Protein AF-A0A151U4V6-F1 (afdb_monomer_lite)

Structure (mmCIF, N/CA/C/O backbone):
data_AF-A0A151U4V6-F1
#
_entry.id   AF-A0A151U4V6-F1
#
loop_
_atom_site.group_PDB
_atom_site.id
_atom_site.type_symbol
_atom_site.label_atom_id
_atom_site.label_alt_id
_atom_site.label_comp_id
_atom_site.label_asym_id
_atom_site.label_entity_id
_atom_site.label_seq_id
_atom_site.pdbx_PDB_ins_code
_atom_site.Cartn_x
_atom_site.Cartn_y
_atom_site.Cartn_z
_atom_site.occupancy
_atom_site.B_iso_or_equiv
_atom_site.auth_seq_id
_atom_site.auth_comp_id
_atom_site.auth_asym_id
_atom_site.auth_atom_id
_atom_site.pdbx_PDB_model_num
ATOM 1 N N . LEU A 1 1 ? 5.616 -0.797 9.148 1.00 78.31 1 LEU A N 1
ATOM 2 C CA . LEU A 1 1 ? 4.821 -0.301 7.998 1.00 78.31 1 LEU A CA 1
ATOM 3 C C . LEU A 1 1 ? 5.660 -0.117 6.729 1.00 78.31 1 LEU A C 1
ATOM 5 O O . LEU A 1 1 ? 5.245 -0.591 5.681 1.00 78.31 1 LEU A O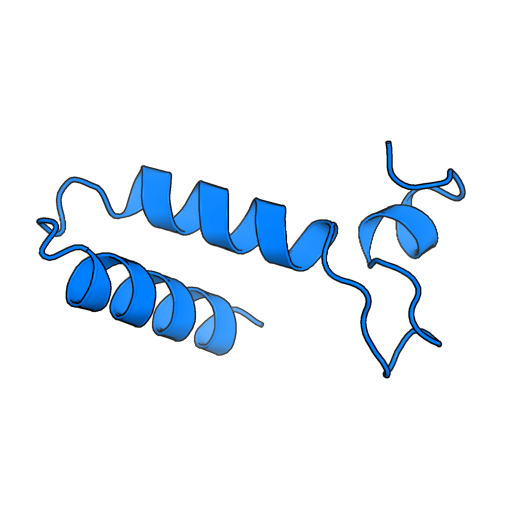 1
ATOM 9 N N . ASN A 1 2 ? 6.852 0.491 6.814 1.00 87.69 2 ASN A N 1
ATOM 10 C CA . ASN A 1 2 ? 7.709 0.756 5.642 1.00 87.69 2 ASN A CA 1
ATOM 11 C C . ASN A 1 2 ? 8.017 -0.499 4.809 1.00 87.69 2 ASN A C 1
ATOM 13 O O . ASN A 1 2 ? 7.903 -0.465 3.590 1.00 87.69 2 ASN A O 1
ATOM 17 N N . ARG A 1 3 ? 8.306 -1.635 5.461 1.00 93.19 3 ARG A N 1
ATOM 18 C CA . ARG A 1 3 ? 8.497 -2.923 4.772 1.00 93.19 3 ARG A CA 1
ATOM 19 C C . ARG A 1 3 ? 7.252 -3.358 3.988 1.00 93.19 3 ARG A C 1
ATOM 21 O O . ARG A 1 3 ? 7.370 -3.724 2.830 1.00 93.19 3 ARG A O 1
ATOM 28 N N . THR A 1 4 ? 6.063 -3.260 4.581 1.00 92.31 4 THR A N 1
ATOM 29 C CA . THR A 1 4 ? 4.788 -3.600 3.924 1.00 92.31 4 THR A CA 1
ATOM 30 C C . THR A 1 4 ? 4.519 -2.726 2.702 1.00 92.31 4 THR A C 1
ATOM 32 O O . THR A 1 4 ? 4.049 -3.231 1.689 1.00 92.31 4 THR A O 1
ATOM 35 N N . ILE A 1 5 ? 4.828 -1.428 2.784 1.00 93.56 5 ILE A N 1
ATOM 36 C CA . ILE A 1 5 ? 4.678 -0.506 1.653 1.00 93.56 5 ILE A CA 1
ATOM 37 C C . ILE A 1 5 ? 5.622 -0.929 0.526 1.00 93.56 5 ILE A C 1
ATOM 39 O O . ILE A 1 5 ? 5.158 -1.156 -0.584 1.00 93.56 5 ILE A O 1
ATOM 43 N N . LEU A 1 6 ? 6.913 -1.124 0.816 1.00 95.94 6 LEU A N 1
ATOM 44 C CA . LEU A 1 6 ? 7.894 -1.540 -0.191 1.00 95.94 6 LEU A CA 1
ATOM 45 C C . LEU A 1 6 ? 7.480 -2.831 -0.909 1.00 95.94 6 LEU A C 1
ATOM 47 O O . LEU A 1 6 ? 7.504 -2.876 -2.136 1.00 95.94 6 LEU A O 1
ATOM 51 N N . GLU A 1 7 ? 7.057 -3.853 -0.166 1.00 96.94 7 GLU A N 1
ATOM 52 C CA . GLU A 1 7 ? 6.654 -5.136 -0.753 1.00 96.94 7 GLU A CA 1
ATOM 53 C C . GLU A 1 7 ? 5.402 -5.002 -1.629 1.00 96.94 7 GLU A C 1
ATOM 55 O O . GLU A 1 7 ? 5.350 -5.566 -2.720 1.00 96.94 7 GLU A O 1
ATOM 60 N N . ARG A 1 8 ? 4.418 -4.194 -1.210 1.00 96.25 8 ARG A N 1
ATOM 61 C CA . ARG A 1 8 ? 3.220 -3.919 -2.018 1.00 96.25 8 ARG A CA 1
ATOM 62 C C . ARG A 1 8 ? 3.546 -3.149 -3.294 1.00 96.25 8 ARG A C 1
ATOM 64 O O . ARG A 1 8 ? 2.995 -3.478 -4.336 1.00 96.25 8 ARG A O 1
ATOM 71 N N . VAL A 1 9 ? 4.458 -2.177 -3.238 1.00 97.25 9 VAL A N 1
ATOM 72 C CA . VAL A 1 9 ? 4.878 -1.421 -4.428 1.00 97.25 9 VAL A CA 1
ATOM 73 C C . VAL A 1 9 ? 5.633 -2.327 -5.404 1.00 97.25 9 VAL A C 1
ATOM 75 O O . VAL A 1 9 ? 5.353 -2.293 -6.600 1.00 97.25 9 VAL A O 1
ATOM 78 N N . ARG A 1 10 ? 6.528 -3.201 -4.913 1.00 96.88 10 ARG A N 1
ATOM 79 C CA . ARG A 1 10 ? 7.192 -4.211 -5.761 1.00 96.88 10 ARG A CA 1
ATOM 80 C C . ARG A 1 10 ? 6.176 -5.133 -6.418 1.00 96.88 10 ARG A C 1
ATOM 82 O O . ARG A 1 10 ? 6.231 -5.316 -7.626 1.00 96.88 10 ARG A O 1
ATOM 89 N N . CYS A 1 11 ? 5.253 -5.678 -5.629 1.00 97.31 11 CYS A N 1
ATOM 90 C CA . CYS A 1 11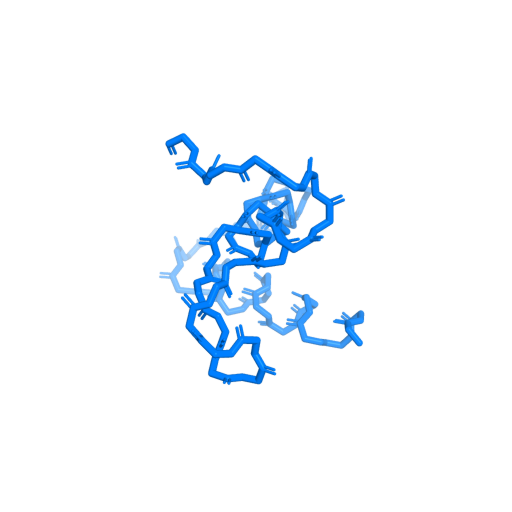 ? 4.220 -6.583 -6.120 1.00 97.31 11 CYS A CA 1
ATOM 91 C C . CYS A 1 11 ? 3.341 -5.911 -7.185 1.00 97.31 11 CYS A C 1
ATOM 93 O O . CYS A 1 11 ? 3.114 -6.489 -8.242 1.00 97.31 11 CYS A O 1
ATOM 95 N N . MET A 1 12 ? 2.925 -4.663 -6.954 1.00 97.00 12 MET A N 1
ATOM 96 C CA . MET 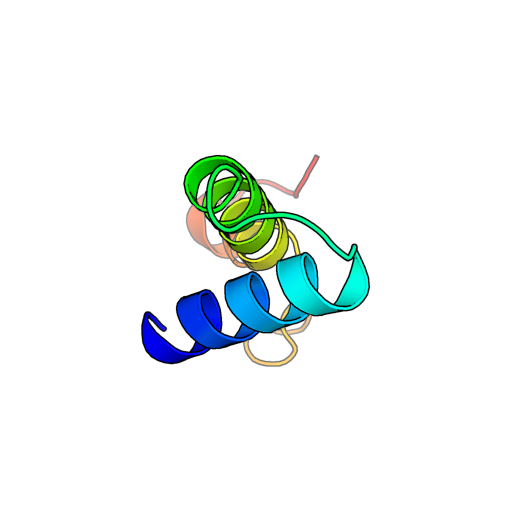A 1 12 ? 2.115 -3.895 -7.898 1.00 97.00 12 MET A CA 1
ATOM 97 C C . MET A 1 12 ? 2.841 -3.655 -9.226 1.00 97.00 12 MET A C 1
ATOM 99 O O . MET A 1 12 ? 2.264 -3.889 -10.283 1.00 97.00 12 MET A O 1
ATOM 103 N N . LEU A 1 13 ? 4.108 -3.233 -9.186 1.00 97.31 13 LEU A N 1
ATOM 104 C CA . LEU A 1 13 ? 4.881 -3.006 -10.409 1.00 97.31 13 LEU A CA 1
ATOM 105 C C . LEU A 1 13 ? 5.172 -4.305 -11.160 1.00 97.31 13 LEU A C 1
ATOM 107 O O . LEU A 1 13 ? 5.057 -4.327 -12.382 1.00 97.31 13 LEU A O 1
ATOM 111 N N . LEU A 1 14 ? 5.505 -5.385 -10.445 1.00 97.25 14 LEU A N 1
ATOM 112 C CA . LEU A 1 14 ? 5.728 -6.700 -11.048 1.00 97.25 14 LEU A CA 1
ATOM 113 C C . LEU A 1 14 ? 4.449 -7.237 -11.698 1.00 97.25 14 LEU A C 1
ATOM 115 O O . LEU A 1 14 ? 4.491 -7.677 -12.842 1.00 97.25 14 LEU A O 1
ATOM 119 N N . GLY A 1 15 ? 3.313 -7.155 -11.002 1.00 96.62 15 GLY A N 1
ATOM 120 C CA . GLY A 1 15 ? 2.021 -7.608 -11.517 1.00 96.62 15 GLY A CA 1
ATOM 121 C C . GLY A 1 15 ? 1.521 -6.787 -12.708 1.00 96.62 15 GLY A C 1
ATOM 122 O O . GLY A 1 15 ? 0.898 -7.339 -13.607 1.00 96.62 15 GLY A O 1
ATOM 123 N N . ALA A 1 16 ? 1.832 -5.489 -12.746 1.00 95.25 16 ALA A N 1
ATOM 124 C CA . ALA A 1 16 ? 1.492 -4.608 -13.861 1.00 95.25 16 ALA A CA 1
ATOM 125 C C . ALA A 1 16 ? 2.524 -4.624 -15.007 1.00 95.25 16 ALA A C 1
ATOM 127 O O . ALA A 1 16 ? 2.314 -3.954 -16.015 1.00 95.25 16 ALA A O 1
ATOM 128 N N . GLY A 1 17 ? 3.657 -5.325 -14.857 1.00 96.19 17 GLY A N 1
ATOM 129 C CA . GLY A 1 17 ? 4.758 -5.290 -15.827 1.00 96.19 17 GLY A CA 1
ATOM 130 C C . GLY A 1 17 ? 5.391 -3.901 -15.996 1.00 96.19 17 GLY A C 1
ATOM 131 O O . GLY A 1 17 ? 5.941 -3.593 -17.052 1.00 96.19 17 GLY A O 1
ATOM 132 N N . MET A 1 18 ? 5.293 -3.037 -14.981 1.00 95.56 18 MET A N 1
ATOM 133 C CA . MET A 1 18 ? 5.742 -1.648 -15.055 1.00 95.56 18 MET A CA 1
ATOM 134 C C . MET A 1 18 ? 7.210 -1.472 -14.658 1.00 95.56 18 MET A C 1
ATOM 136 O O . MET A 1 18 ? 7.740 -2.132 -13.762 1.00 95.56 18 MET A O 1
ATOM 140 N N . SER A 1 19 ? 7.859 -0.498 -15.299 1.00 94.81 19 SER A N 1
ATOM 141 C CA . SER A 1 19 ? 9.218 -0.074 -14.960 1.00 94.81 19 SER A CA 1
ATOM 142 C C . SER A 1 19 ? 9.289 0.571 -13.571 1.00 94.81 19 SER A C 1
ATOM 144 O O . SER A 1 19 ? 8.346 1.207 -13.097 1.00 94.81 19 SER A O 1
ATOM 146 N N . LYS A 1 20 ? 10.477 0.518 -12.959 1.00 94.25 20 LYS A N 1
ATOM 147 C CA . LYS A 1 20 ? 10.807 1.231 -11.715 1.00 94.25 20 LYS A CA 1
ATOM 148 C C . LYS A 1 20 ? 10.620 2.754 -11.820 1.00 94.25 20 LYS A C 1
ATOM 150 O O . LYS A 1 20 ? 10.517 3.413 -10.793 1.00 94.25 20 LYS A O 1
ATOM 155 N N . ALA A 1 21 ? 10.530 3.320 -13.025 1.00 96.44 21 ALA A N 1
ATOM 156 C CA . ALA A 1 21 ? 10.180 4.730 -13.214 1.00 96.44 21 ALA A CA 1
ATOM 157 C C . ALA A 1 21 ? 8.844 5.111 -12.536 1.00 96.44 21 ALA A C 1
ATOM 159 O O . ALA A 1 21 ? 8.719 6.210 -12.006 1.00 96.44 21 ALA A O 1
ATOM 160 N N . PHE A 1 22 ? 7.889 4.177 -12.453 1.00 95.75 22 PHE A N 1
ATOM 161 C CA . PHE A 1 22 ? 6.580 4.386 -11.821 1.00 95.75 22 PHE A CA 1
ATOM 162 C C . PHE A 1 22 ? 6.584 4.178 -10.300 1.00 95.75 22 PHE A C 1
ATOM 164 O O . PHE A 1 22 ? 5.528 4.150 -9.671 1.00 95.75 22 PHE A O 1
ATOM 171 N N . TRP A 1 23 ? 7.757 4.034 -9.672 1.00 96.62 23 TRP A N 1
ATOM 172 C CA . TRP A 1 23 ? 7.865 3.741 -8.241 1.00 96.62 23 TRP A CA 1
ATOM 173 C C . TRP A 1 23 ? 7.150 4.768 -7.356 1.00 96.62 23 TRP A C 1
ATOM 175 O O . TRP A 1 23 ? 6.487 4.386 -6.394 1.00 96.62 23 TRP A O 1
ATOM 185 N N . GLY A 1 24 ? 7.256 6.059 -7.689 1.00 96.38 24 GLY A N 1
ATOM 186 C CA . GLY A 1 24 ? 6.582 7.128 -6.946 1.00 96.38 24 GLY A CA 1
ATOM 187 C C . GLY A 1 24 ? 5.058 7.013 -7.005 1.00 96.38 24 GLY A C 1
ATOM 188 O O . GLY A 1 24 ? 4.393 7.094 -5.974 1.00 96.38 24 GLY A O 1
ATOM 189 N N . GLU A 1 25 ? 4.512 6.750 -8.192 1.00 96.31 25 GLU A N 1
ATOM 190 C CA . GLU A 1 25 ? 3.069 6.600 -8.393 1.00 96.31 25 GLU A CA 1
ATOM 191 C C . GLU A 1 25 ? 2.534 5.334 -7.721 1.00 96.31 25 GLU A C 1
ATOM 193 O O . GLU A 1 25 ? 1.575 5.392 -6.951 1.00 96.31 25 GLU A O 1
ATOM 198 N N . ALA A 1 26 ? 3.218 4.204 -7.903 1.00 96.81 26 ALA A N 1
ATOM 199 C CA . ALA A 1 26 ? 2.861 2.956 -7.243 1.00 96.81 26 ALA A CA 1
ATOM 200 C C . ALA A 1 26 ? 2.937 3.078 -5.707 1.00 96.81 26 ALA A C 1
ATOM 202 O O . ALA A 1 26 ? 2.058 2.578 -5.005 1.00 96.81 26 ALA A O 1
ATOM 203 N N . ALA A 1 27 ? 3.926 3.798 -5.159 1.00 96.06 27 ALA A N 1
ATOM 204 C CA . ALA A 1 27 ? 3.990 4.098 -3.728 1.00 96.06 27 ALA A CA 1
ATOM 205 C C . ALA A 1 27 ? 2.809 4.950 -3.252 1.00 96.06 27 AL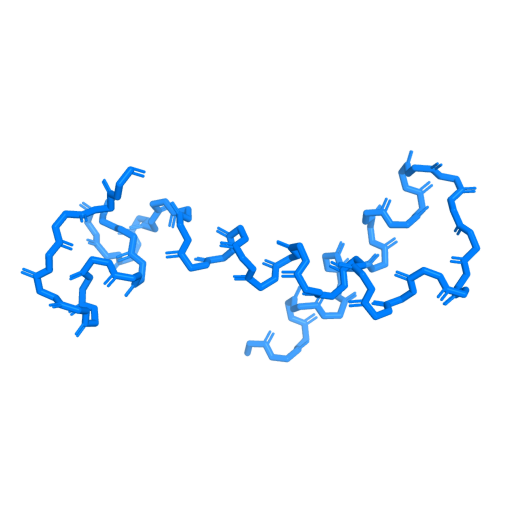A A C 1
ATOM 207 O O . ALA A 1 27 ? 2.222 4.645 -2.209 1.00 96.06 27 ALA A O 1
ATOM 208 N N . ASN A 1 28 ? 2.426 5.971 -4.020 1.00 96.25 28 ASN A N 1
ATOM 209 C CA . ASN A 1 28 ? 1.280 6.812 -3.698 1.00 96.25 28 ASN A CA 1
ATOM 210 C C . ASN A 1 28 ? -0.026 5.999 -3.685 1.00 96.25 28 ASN A C 1
ATOM 212 O O . ASN A 1 28 ? -0.788 6.064 -2.719 1.00 96.25 28 ASN A O 1
ATOM 216 N N . ILE A 1 29 ? -0.236 5.149 -4.697 1.00 96.31 29 ILE A N 1
ATOM 217 C CA . ILE A 1 29 ? -1.408 4.268 -4.783 1.00 96.31 29 ILE A CA 1
ATOM 218 C C . ILE A 1 29 ? -1.435 3.279 -3.613 1.00 96.31 29 ILE A C 1
ATOM 220 O O . ILE A 1 29 ? -2.462 3.128 -2.954 1.00 96.31 29 ILE A O 1
ATOM 224 N N . VAL A 1 30 ? -0.311 2.637 -3.286 1.00 96.56 30 VAL A N 1
ATOM 225 C CA . VAL A 1 30 ? -0.238 1.703 -2.152 1.00 96.56 30 VAL A CA 1
ATOM 226 C C . VAL A 1 30 ? -0.597 2.387 -0.832 1.00 96.56 30 VAL A C 1
ATOM 228 O O . VAL A 1 30 ? -1.346 1.818 -0.035 1.00 96.56 30 VAL A O 1
ATOM 231 N N . VAL A 1 31 ? -0.097 3.602 -0.588 1.00 94.69 31 VAL A N 1
ATOM 232 C CA . VAL A 1 31 ? -0.430 4.368 0.624 1.00 94.69 31 VAL A CA 1
ATOM 233 C C . VAL A 1 31 ? -1.904 4.766 0.633 1.00 94.69 31 VAL A C 1
ATOM 235 O O . VAL A 1 31 ? -2.559 4.630 1.667 1.00 94.69 31 VAL A O 1
ATOM 238 N N . TYR A 1 32 ? -2.435 5.210 -0.506 1.00 94.12 32 TYR A N 1
ATOM 239 C CA . TYR A 1 32 ? -3.850 5.529 -0.662 1.00 94.12 32 TYR A CA 1
ATOM 240 C C . TYR A 1 32 ? -4.741 4.325 -0.321 1.00 94.12 32 TYR A C 1
ATOM 242 O O . TYR A 1 32 ? -5.647 4.438 0.507 1.00 94.12 32 TYR A O 1
ATOM 250 N N . LEU A 1 33 ? -4.415 3.150 -0.866 1.00 94.25 33 LEU A N 1
ATOM 251 C CA . LEU A 1 33 ? -5.120 1.903 -0.578 1.00 94.25 33 LEU A CA 1
ATOM 252 C C . LEU A 1 33 ? -5.027 1.526 0.900 1.00 94.25 33 LEU A C 1
ATOM 254 O O . LEU A 1 33 ? -6.036 1.179 1.497 1.00 94.25 33 LEU A O 1
ATOM 258 N N . ILE A 1 34 ? -3.850 1.624 1.526 1.00 92.94 34 ILE A N 1
ATOM 259 C CA . ILE A 1 34 ? -3.694 1.315 2.958 1.00 92.94 34 ILE A CA 1
ATOM 260 C C . ILE A 1 34 ? -4.597 2.203 3.817 1.00 92.94 34 ILE A C 1
ATOM 262 O O . ILE A 1 34 ? -5.205 1.707 4.760 1.00 92.94 34 ILE A O 1
ATOM 266 N N . LYS A 1 35 ? -4.700 3.498 3.501 1.00 91.81 35 LYS A N 1
ATOM 267 C CA . LYS A 1 35 ? -5.521 4.436 4.277 1.00 91.81 35 LYS A CA 1
ATOM 268 C C . LYS A 1 35 ? -7.019 4.146 4.175 1.00 91.81 35 LYS A C 1
ATOM 270 O O . LYS A 1 35 ? -7.729 4.401 5.143 1.00 91.81 35 LYS A O 1
ATOM 275 N N . ARG A 1 36 ? -7.478 3.628 3.032 1.00 92.31 36 ARG A N 1
ATOM 276 C CA . ARG A 1 36 ? -8.898 3.370 2.742 1.00 92.31 36 ARG A CA 1
ATOM 277 C C . ARG A 1 36 ? -9.317 1.912 2.869 1.00 92.31 36 ARG A C 1
ATOM 279 O O . ARG A 1 36 ? -10.501 1.619 2.792 1.00 92.31 36 ARG A O 1
ATOM 286 N N . HIS A 1 37 ? -8.385 0.983 3.026 1.00 92.31 37 HIS A N 1
ATOM 287 C CA . HIS A 1 37 ? -8.752 -0.416 3.159 1.00 92.31 37 HIS A CA 1
ATOM 288 C C . HIS A 1 37 ? -9.206 -0.702 4.597 1.00 92.31 37 HIS A C 1
ATOM 290 O O . HIS A 1 37 ? -8.481 -0.348 5.536 1.00 92.31 37 HIS A O 1
ATOM 296 N N . PRO A 1 38 ? -10.377 -1.332 4.796 1.00 92.56 38 PRO A N 1
ATOM 297 C CA . PRO A 1 38 ? -10.812 -1.747 6.118 1.00 92.56 38 PRO A CA 1
ATOM 298 C C . PRO A 1 38 ? -9.806 -2.734 6.704 1.00 92.56 38 PRO A C 1
ATOM 300 O O . PRO A 1 38 ? -9.337 -3.656 6.036 1.00 92.56 38 PRO A O 1
ATOM 303 N N . SER A 1 39 ? -9.453 -2.528 7.967 1.00 91.69 39 SER A N 1
ATOM 304 C CA . SER A 1 39 ? -8.515 -3.388 8.678 1.00 91.69 39 SER A CA 1
ATOM 305 C C . SER A 1 39 ? -9.260 -4.170 9.745 1.00 91.69 39 SER A C 1
ATOM 307 O O . SER A 1 39 ? -9.953 -3.586 10.578 1.00 91.69 39 SER A O 1
ATOM 309 N N . SER A 1 40 ? -9.085 -5.491 9.774 1.00 93.38 40 SER A N 1
ATOM 310 C CA . SER A 1 40 ? -9.639 -6.338 10.838 1.00 93.38 40 SER A CA 1
ATOM 311 C C . SER A 1 40 ? -9.148 -5.902 12.223 1.00 93.38 40 SER A C 1
ATOM 313 O O . SER A 1 40 ? -9.924 -5.891 13.174 1.00 93.38 40 SER A O 1
ATOM 315 N N . ALA A 1 41 ? -7.902 -5.426 12.320 1.00 90.94 41 ALA A N 1
ATOM 316 C CA . ALA A 1 41 ? -7.338 -4.869 13.551 1.00 90.94 41 ALA A CA 1
ATOM 317 C C . ALA A 1 41 ? -8.035 -3.577 14.022 1.00 90.94 41 ALA A C 1
ATOM 319 O O . ALA A 1 41 ? -7.901 -3.199 15.181 1.00 90.94 41 ALA A O 1
ATOM 320 N N . LEU A 1 42 ? -8.774 -2.901 13.138 1.00 91.94 42 LEU A N 1
ATOM 321 C CA . LEU A 1 42 ? -9.560 -1.700 13.436 1.00 91.94 42 LEU A CA 1
ATOM 322 C C . LEU A 1 42 ? -11.069 -1.995 13.484 1.00 91.94 42 LEU A C 1
ATOM 324 O O . LEU A 1 42 ? -11.881 -1.080 13.360 1.00 91.94 42 LEU A O 1
ATOM 328 N N . GLY A 1 43 ? -11.463 -3.266 13.618 1.00 93.94 43 GLY A N 1
ATOM 329 C CA . GLY A 1 43 ? -12.873 -3.659 13.597 1.00 93.94 43 GLY A CA 1
ATOM 330 C C . GLY A 1 43 ? -13.533 -3.390 12.245 1.00 93.94 43 GLY A C 1
ATOM 331 O O . GLY A 1 43 ? -14.656 -2.901 12.199 1.00 93.94 43 GLY A O 1
ATOM 332 N N . TYR A 1 44 ? -12.808 -3.653 11.153 1.00 91.75 44 TYR A N 1
ATOM 333 C CA . TYR A 1 44 ? -13.222 -3.390 9.769 1.00 91.75 44 TYR A CA 1
ATOM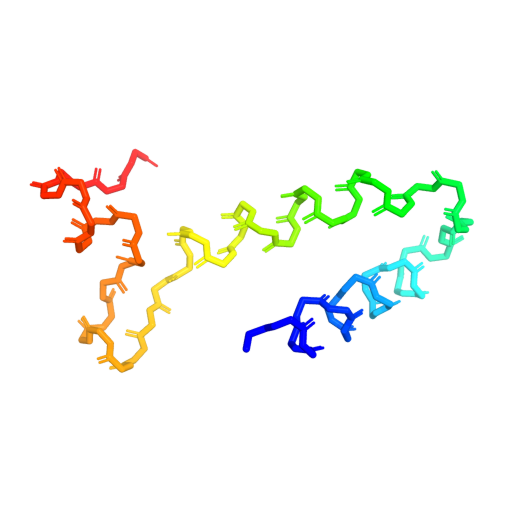 334 C C . TYR A 1 44 ? -13.449 -1.914 9.425 1.00 91.75 44 TYR A C 1
ATOM 336 O O . TYR A 1 44 ? -13.996 -1.608 8.371 1.00 91.75 44 TYR A O 1
ATOM 344 N N . LYS A 1 45 ? -12.958 -0.994 10.259 1.00 92.25 45 LYS A N 1
ATOM 345 C CA . LYS A 1 45 ? -12.820 0.419 9.896 1.00 92.25 45 LYS A CA 1
ATOM 346 C C . LYS A 1 45 ? -11.523 0.652 9.136 1.00 92.25 45 LYS A C 1
ATOM 348 O O . LYS A 1 45 ? -10.544 -0.092 9.272 1.00 92.25 45 LYS A O 1
ATOM 353 N N . THR A 1 46 ? -11.502 1.700 8.335 1.00 93.69 46 THR A N 1
ATOM 354 C CA . THR A 1 46 ? -10.309 2.140 7.618 1.00 93.69 46 THR A CA 1
ATOM 355 C C . THR A 1 46 ? -9.420 2.990 8.534 1.00 93.69 46 THR A C 1
ATOM 357 O O . THR A 1 46 ? -9.921 3.684 9.427 1.00 93.69 46 THR A O 1
ATOM 360 N N . PRO A 1 47 ? -8.089 2.993 8.338 1.00 93.06 47 PRO A N 1
ATOM 361 C CA . PRO A 1 47 ? -7.206 3.886 9.086 1.00 93.06 47 PRO A CA 1
ATOM 362 C C . PRO A 1 47 ? -7.592 5.364 8.965 1.00 93.06 47 PRO A C 1
ATOM 364 O O . PRO A 1 47 ? -7.444 6.114 9.927 1.00 93.06 47 PRO A O 1
ATOM 367 N N . MET A 1 48 ? -8.096 5.784 7.800 1.00 93.94 48 MET A N 1
ATOM 368 C CA . MET A 1 48 ? -8.541 7.158 7.582 1.00 93.94 48 MET A CA 1
ATOM 369 C C . MET A 1 48 ? -9.772 7.505 8.422 1.00 93.94 48 MET A C 1
ATOM 371 O O . MET A 1 48 ? -9.805 8.581 9.006 1.00 93.94 48 MET A O 1
ATOM 375 N N . GLU A 1 49 ? -10.732 6.593 8.563 1.00 93.56 49 GLU A N 1
ATOM 376 C CA . GLU A 1 49 ? -11.905 6.809 9.419 1.00 93.56 49 GLU A CA 1
ATOM 377 C C . GLU A 1 49 ? -11.537 6.943 10.889 1.00 93.56 49 GLU A C 1
ATOM 379 O O . GLU A 1 49 ? -12.019 7.838 11.583 1.00 93.56 49 GLU A O 1
ATOM 384 N N . VAL A 1 50 ? -10.652 6.063 11.358 1.00 93.56 50 VAL A N 1
ATOM 385 C CA . VAL A 1 50 ? -10.189 6.079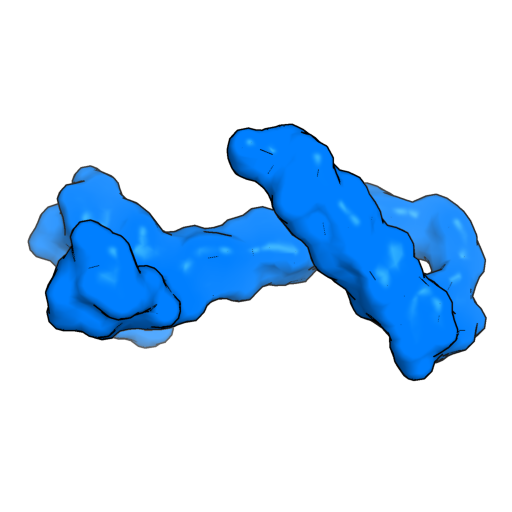 12.747 1.00 93.56 50 VAL A CA 1
ATOM 386 C C . VAL A 1 50 ? -9.415 7.362 13.045 1.00 93.56 50 VAL A C 1
ATOM 388 O O . VAL A 1 50 ? -9.567 7.928 14.123 1.00 93.56 50 VAL A O 1
ATOM 391 N N . TRP A 1 51 ? -8.611 7.842 12.093 1.00 91.50 51 TRP A N 1
ATOM 392 C CA . TRP A 1 51 ? -7.816 9.055 12.267 1.00 91.50 51 TRP A CA 1
ATOM 393 C C . TRP A 1 51 ? -8.635 10.344 12.133 1.00 91.50 51 TRP A C 1
ATOM 395 O O . TRP A 1 51 ? -8.495 11.258 12.940 1.00 91.50 51 TRP A O 1
ATOM 405 N N . SER A 1 52 ? -9.473 10.444 11.102 1.00 91.06 52 SER A N 1
ATOM 406 C CA . SER A 1 52 ? -10.221 11.666 10.793 1.00 91.06 52 SER A CA 1
ATOM 407 C C . SER A 1 52 ? -11.531 11.789 11.571 1.00 91.06 52 SER A C 1
ATOM 409 O O . SER A 1 52 ? -12.127 12.865 11.559 1.00 91.06 52 SER A O 1
ATOM 411 N N . GLY A 1 53 ? -12.010 10.711 12.203 1.00 88.88 53 GLY A N 1
ATOM 412 C CA . GLY A 1 53 ? -13.310 10.673 12.882 1.00 88.88 53 GLY A CA 1
ATOM 413 C C . GLY A 1 53 ? -14.505 10.844 11.935 1.00 88.88 53 GLY A C 1
ATOM 414 O O . GLY A 1 53 ? -15.626 11.058 12.389 1.00 88.88 53 GLY A O 1
ATOM 415 N N . ARG A 1 54 ? -14.268 10.780 10.621 1.00 85.88 54 ARG A N 1
ATOM 416 C CA . ARG A 1 54 ? -15.264 10.914 9.552 1.00 85.88 54 ARG A CA 1
ATOM 417 C C . ARG A 1 54 ? -15.335 9.600 8.778 1.00 85.88 54 ARG A C 1
ATOM 419 O O . ARG A 1 54 ? -14.290 8.965 8.646 1.00 85.88 54 ARG A O 1
ATOM 426 N N . PRO A 1 55 ? -16.509 9.204 8.261 1.00 77.69 55 PRO A N 1
ATOM 427 C CA . PRO A 1 55 ? -16.615 8.054 7.366 1.00 77.69 55 PRO A CA 1
ATOM 428 C C . PRO A 1 55 ? -15.706 8.232 6.139 1.00 77.69 55 PRO A C 1
ATOM 430 O O . PRO A 1 55 ? -15.443 9.365 5.720 1.00 77.69 55 PRO A O 1
ATOM 433 N N . ALA A 1 56 ? -15.201 7.125 5.591 1.00 69.88 56 ALA A N 1
ATOM 434 C CA . ALA A 1 56 ? -14.497 7.160 4.316 1.00 69.88 56 ALA A CA 1
ATOM 435 C C . ALA A 1 56 ? -15.503 7.509 3.206 1.00 69.88 56 ALA A C 1
ATOM 437 O O . ALA A 1 56 ? -16.588 6.934 3.171 1.00 69.88 56 ALA A O 1
ATOM 438 N N . ASP A 1 57 ? -15.136 8.474 2.358 1.00 64.62 57 ASP A N 1
ATOM 439 C CA . ASP A 1 57 ? -15.898 8.893 1.169 1.00 64.62 57 ASP A CA 1
ATOM 440 C C . ASP A 1 57 ? -16.055 7.760 0.149 1.00 64.62 57 ASP A C 1
ATOM 442 O O . ASP A 1 57 ? -15.016 7.095 -0.123 1.00 64.62 57 ASP A O 1
#

pLDDT: mean 92.66, std 6.21, range [64.62, 97.31]

Secondary structure (DSSP, 8-state):
-HHHHHHHHHHHHHHTT--GGGHHHHHHHHHHHHHHS-BGGGTTB-HHHHHHSS---

Radius of gyration: 12.96 Å; chains: 1; bounding box: 27×19×29 Å

Foldseek 3Di:
DVVVLVVQLVVVCVVVVHDCVCSVVSSVVSVVCQQCAQDVVVVRAGVVCVVVVDHDD

Organism: Cajanus cajan (NCBI:txid3821)

InterPro domains:
  IPR012337 Ribonuclease H-like superfamily [SSF53098] (2-55)
  IPR036397 Ribonuclease H superfamily [G3DSA:3.30.420.10] (1-57)
  IPR039537 Retrotransposon Ty1/copia-like [PTHR42648] (1-54)

Sequence (57 aa):
LNRTILERVRCMLLGAGMSKAFWGEAANIVVYLIKRHPSSALGYKTPMEVWSGRPAD